Protein AF-A0A3N6ZXZ4-F1 (afdb_monomer)

pLDDT: mean 77.88, std 19.86, range [36.25, 96.62]

Mean predicted aligned error: 11.24 Å

Solvent-accessible surface area (backbone atoms only — not comparable to full-atom values): 5734 Å² total; per-residue (Å²): 138,89,83,80,90,76,91,74,82,85,78,88,74,94,72,74,73,73,78,58,71,72,62,52,55,58,52,46,53,58,57,50,70,73,61,85,64,93,87,59,54,70,69,57,52,48,52,54,32,52,53,46,44,52,54,46,52,53,49,22,70,75,56,72,66,77,56,66,51,77,67,47,38,58,55,48,32,53,53,52,50,52,52,51,50,52,66,72,76,105

Radius of gyration: 19.3 Å; Cα contacts (8 Å, |Δi|>4): 45; chains: 1; bounding box: 31×57×50 Å

Foldseek 3Di:
DDDDPDPDDDDDDPPPPPPPPVVQVVLQVVLLVVDDDDQDDSVRLSVLLVVLLVVQSVVCVVPVNPDPSSVRSSVRSNVSVVVVVVVRVD

Sequence (90 aa):
MNATFNYNASQHIGIQEVPQIDNYSDLMSTIISEFNNDLLSYVQMLSIAAQEVQLLLIAVQKNGNKINVPQLAKRNIRLAILNQLNKIAA

Nearest PDB structures (foldseek):
  8x54-assembly1_B  TM=5.423E-01  e=3.480E+00  Homo sapiens
  8fw3-assembly2_A  TM=5.265E-01  e=3.480E+00  Neisseria gonorrhoeae
  3vib-assembly1_A  TM=5.342E-01  e=6.122E+00  Neisseria gonorrhoeae

Structure (mmCIF, N/CA/C/O backbone):
data_AF-A0A3N6ZXZ4-F1
#
_entry.id   AF-A0A3N6ZXZ4-F1
#
loop_
_atom_site.group_PDB
_atom_site.id
_atom_site.type_symbol
_atom_site.label_atom_id
_atom_site.label_alt_id
_atom_site.label_comp_id
_atom_site.label_asym_id
_atom_site.label_entity_id
_atom_site.label_seq_id
_atom_site.pdbx_PDB_ins_code
_atom_site.Cartn_x
_atom_site.Cartn_y
_atom_site.Cartn_z
_atom_site.occupancy
_atom_site.B_iso_or_equiv
_atom_site.auth_seq_id
_atom_site.auth_comp_id
_atom_site.auth_asym_id
_atom_site.auth_atom_id
_atom_site.pdbx_PDB_model_num
ATOM 1 N N . MET A 1 1 ? -10.895 44.896 36.786 1.00 37.41 1 MET A N 1
ATOM 2 C CA . MET A 1 1 ? -11.954 43.906 36.480 1.00 37.41 1 MET A CA 1
ATOM 3 C C . MET A 1 1 ? -11.843 43.629 34.985 1.00 37.41 1 MET A C 1
ATOM 5 O O . MET A 1 1 ? -12.236 44.484 34.215 1.00 37.41 1 MET A O 1
ATOM 9 N N . ASN A 1 2 ? -10.990 42.729 34.497 1.00 38.88 2 ASN A N 1
ATOM 10 C CA . ASN A 1 2 ? -10.920 41.266 34.600 1.00 38.88 2 ASN A CA 1
ATOM 11 C C . ASN A 1 2 ? -12.173 40.535 34.093 1.00 38.88 2 ASN A C 1
ATOM 13 O O . ASN A 1 2 ? -13.165 40.446 34.808 1.00 38.88 2 ASN A O 1
ATOM 17 N N . ALA A 1 3 ? -12.062 39.977 32.888 1.00 43.31 3 ALA A N 1
ATOM 18 C CA . ALA A 1 3 ? -12.757 38.770 32.467 1.00 43.31 3 ALA A CA 1
ATOM 19 C C . ALA A 1 3 ? -11.776 37.967 31.599 1.00 43.31 3 ALA A C 1
ATOM 21 O O . ALA A 1 3 ? -11.646 38.164 30.394 1.00 43.31 3 ALA A O 1
ATOM 22 N N . THR A 1 4 ? -11.007 37.123 32.277 1.00 39.34 4 THR A N 1
ATOM 23 C CA . THR A 1 4 ? -10.168 36.065 31.724 1.00 39.34 4 THR A CA 1
ATOM 24 C C . THR A 1 4 ? -11.056 35.072 30.971 1.00 39.34 4 THR A C 1
ATOM 26 O O . THR A 1 4 ? -11.996 34.529 31.552 1.00 39.34 4 THR A O 1
ATOM 29 N N . PHE A 1 5 ? -10.764 34.803 29.698 1.00 45.03 5 PHE A N 1
ATOM 30 C CA . PHE A 1 5 ? -11.372 33.682 28.980 1.00 45.03 5 PHE A CA 1
ATOM 31 C C . PHE A 1 5 ? -10.787 32.375 29.528 1.00 45.03 5 PHE A C 1
ATOM 33 O O . PHE A 1 5 ? -9.632 32.038 29.281 1.00 45.03 5 PHE A O 1
ATOM 40 N N . ASN A 1 6 ? -11.588 31.678 30.331 1.00 36.25 6 ASN A N 1
ATOM 41 C CA . ASN A 1 6 ? -11.290 30.375 30.909 1.00 36.25 6 ASN A CA 1
ATOM 42 C C . ASN A 1 6 ? -11.924 29.290 30.026 1.00 36.25 6 ASN A C 1
ATOM 44 O O . ASN A 1 6 ? -13.138 29.097 30.064 1.00 36.25 6 ASN A O 1
ATOM 48 N N . TYR A 1 7 ? -11.118 28.597 29.222 1.00 42.34 7 TYR A N 1
ATOM 49 C CA . TYR A 1 7 ? -11.553 27.386 28.528 1.00 42.34 7 TYR A CA 1
ATOM 50 C C . TYR A 1 7 ? -11.420 26.204 29.492 1.00 42.34 7 TYR A C 1
ATOM 52 O O . TYR A 1 7 ? -10.383 25.547 29.537 1.00 42.34 7 TYR A O 1
ATOM 60 N N . ASN A 1 8 ? -12.463 25.948 30.285 1.00 42.28 8 ASN A N 1
ATOM 61 C CA . ASN A 1 8 ? -12.551 24.740 31.098 1.00 42.28 8 ASN A CA 1
ATOM 62 C C . ASN A 1 8 ? -13.508 23.727 30.451 1.00 42.28 8 ASN A C 1
ATOM 64 O O . ASN A 1 8 ? -14.673 24.028 30.209 1.00 42.28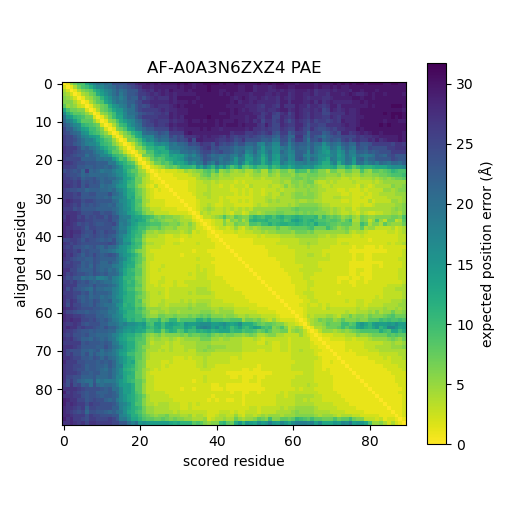 8 ASN A O 1
ATOM 68 N N . ALA A 1 9 ? -12.951 22.547 30.177 1.00 48.97 9 ALA A N 1
ATOM 69 C CA . ALA A 1 9 ? -13.566 21.226 30.092 1.00 48.97 9 ALA A CA 1
ATOM 70 C C . ALA A 1 9 ? -15.046 21.125 29.671 1.00 48.97 9 ALA A C 1
ATOM 72 O O . ALA A 1 9 ? -15.956 21.251 30.487 1.00 48.97 9 ALA A O 1
ATOM 73 N N . SER A 1 10 ? -15.276 20.676 28.434 1.00 45.09 10 SER A N 1
ATOM 74 C CA . SER A 1 10 ? -16.409 19.788 28.155 1.00 45.09 10 SER A CA 1
ATOM 75 C C . SER A 1 10 ? -15.918 18.348 28.224 1.00 45.09 10 SER A C 1
ATOM 77 O O . SER A 1 10 ? -15.126 17.895 27.400 1.00 45.09 10 SER A O 1
ATOM 79 N N . GLN A 1 11 ? -16.354 17.660 29.273 1.00 44.47 11 GLN A N 1
ATOM 80 C CA . GLN A 1 11 ? -16.195 16.227 29.428 1.00 44.47 11 GLN A CA 1
ATOM 81 C C . GLN A 1 11 ? -17.113 15.463 28.465 1.00 44.47 11 GLN A C 1
ATOM 83 O O . GLN A 1 11 ? -18.2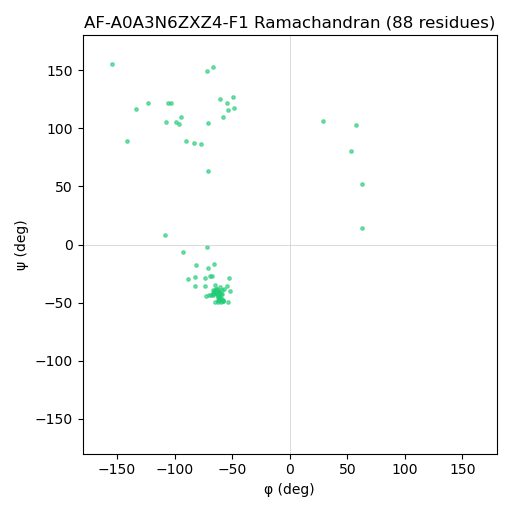24 15.889 28.172 1.00 44.47 11 GLN A O 1
ATOM 88 N N . HIS A 1 12 ? -16.628 14.288 28.066 1.00 43.59 12 HIS A N 1
ATOM 89 C CA . HIS A 1 12 ? -17.406 13.092 27.737 1.00 43.59 12 HIS A CA 1
ATOM 90 C C . HIS A 1 12 ? -18.529 13.227 26.704 1.00 43.59 12 HIS A C 1
ATOM 92 O O . HIS A 1 12 ? -19.712 13.130 27.018 1.00 43.59 12 HIS A O 1
ATOM 98 N N . ILE A 1 13 ? -18.133 13.219 25.434 1.00 43.31 13 ILE A N 1
ATOM 99 C CA . ILE A 1 13 ? -18.886 12.486 24.416 1.00 43.31 13 ILE A CA 1
ATOM 100 C C . ILE A 1 13 ? -17.848 11.715 23.605 1.00 43.31 13 ILE A C 1
ATOM 102 O O . ILE A 1 13 ? -16.947 12.310 23.022 1.00 43.31 13 ILE A O 1
ATOM 106 N N . GLY A 1 14 ? -17.913 10.384 23.644 1.00 40.12 14 GLY A N 1
ATOM 107 C CA . GLY A 1 14 ? -17.012 9.482 22.925 1.00 40.12 14 GLY A CA 1
ATOM 108 C C . GLY A 1 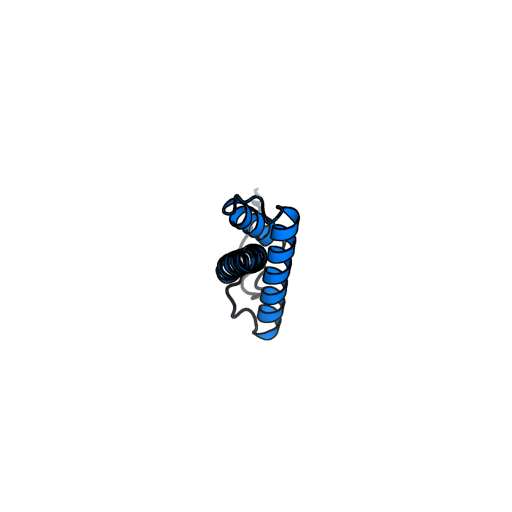14 ? -17.263 9.503 21.419 1.00 40.12 14 GLY A C 1
ATOM 109 O O . GLY A 1 14 ? -17.653 8.491 20.846 1.00 40.12 14 GLY A O 1
ATOM 110 N N . ILE A 1 15 ? -17.061 10.651 20.781 1.00 41.56 15 ILE A N 1
ATOM 111 C CA . ILE A 1 15 ? -16.973 10.756 19.328 1.00 41.56 15 ILE A CA 1
ATOM 112 C C . ILE A 1 15 ? -15.499 10.568 19.004 1.00 41.56 15 ILE A C 1
ATOM 114 O O . ILE A 1 15 ? -14.702 11.500 19.041 1.00 41.56 15 ILE A O 1
ATOM 118 N N . GLN A 1 16 ? -15.125 9.308 18.801 1.00 44.62 16 GLN A N 1
ATOM 119 C CA . GLN A 1 16 ? -13.827 8.955 18.254 1.00 44.62 16 GLN A CA 1
ATOM 120 C C . GLN A 1 16 ? -13.736 9.645 16.892 1.00 44.62 16 GLN A C 1
ATOM 122 O O . GLN A 1 16 ? -14.495 9.303 15.984 1.00 44.62 16 GLN A O 1
ATOM 127 N N . GLU A 1 17 ? -12.886 10.669 16.798 1.00 48.00 17 GLU A N 1
ATOM 128 C CA . GLU A 1 17 ? -12.612 11.381 15.555 1.00 48.00 17 GLU A CA 1
ATOM 129 C C . GLU A 1 17 ? -12.334 10.334 14.478 1.00 48.00 17 GLU A C 1
ATOM 131 O O . GLU A 1 17 ? -11.426 9.507 14.613 1.00 48.00 17 GLU A O 1
ATOM 136 N N . VAL A 1 18 ? -13.174 10.302 13.439 1.00 49.16 18 VAL A N 1
ATOM 137 C CA . VAL A 1 18 ? -12.882 9.506 12.249 1.00 49.16 18 VAL A CA 1
ATOM 138 C C . VAL A 1 18 ? -11.500 9.970 11.798 1.00 49.16 18 VAL A C 1
ATOM 140 O O . VAL A 1 18 ? -11.341 11.176 11.602 1.00 49.16 18 VAL A O 1
ATOM 143 N N . PRO A 1 19 ? -10.494 9.082 11.698 1.00 49.16 19 PRO A N 1
ATOM 144 C CA . PRO A 1 19 ? -9.141 9.499 11.374 1.00 49.16 19 PRO A CA 1
ATOM 145 C C . PRO A 1 19 ? -9.187 10.320 10.090 1.00 49.16 19 PRO A C 1
ATOM 147 O O . PRO A 1 19 ? -9.615 9.829 9.043 1.00 49.16 19 PRO A O 1
ATOM 150 N N . GLN A 1 20 ? -8.829 11.597 10.230 1.00 49.06 20 GLN A N 1
ATOM 151 C CA . GLN A 1 20 ? -8.861 12.590 9.168 1.00 49.06 20 GLN A CA 1
ATOM 152 C C . GLN A 1 20 ? -8.162 12.004 7.937 1.00 49.06 20 GLN A C 1
ATOM 154 O O . GLN A 1 20 ? -7.042 11.502 8.047 1.00 49.06 20 GLN A O 1
ATOM 159 N N . ILE A 1 21 ? -8.834 12.031 6.783 1.00 50.69 21 ILE A N 1
ATOM 160 C CA . ILE A 1 21 ? -8.355 11.452 5.514 1.00 50.69 21 ILE A CA 1
ATOM 161 C C . ILE A 1 21 ? -6.945 11.968 5.162 1.00 50.69 21 ILE A C 1
ATOM 163 O O . ILE A 1 21 ? -6.139 11.228 4.596 1.00 50.69 21 ILE A O 1
ATOM 167 N N . ASP A 1 22 ? -6.625 13.185 5.605 1.00 53.56 22 ASP A N 1
ATOM 168 C CA . ASP A 1 22 ? -5.325 13.846 5.471 1.00 53.56 22 ASP A CA 1
ATOM 169 C C . ASP A 1 22 ? -4.158 13.004 6.036 1.00 53.56 22 ASP A C 1
ATOM 171 O O . ASP A 1 22 ? -3.100 12.927 5.415 1.00 53.56 22 ASP A O 1
ATOM 175 N N . ASN A 1 23 ? -4.365 12.248 7.126 1.00 66.00 23 ASN A N 1
ATOM 176 C CA . ASN A 1 23 ? -3.323 11.396 7.723 1.00 66.00 23 ASN A CA 1
ATOM 177 C C . ASN A 1 23 ? -2.911 10.214 6.834 1.00 66.00 23 ASN A C 1
ATOM 179 O O . ASN A 1 23 ? -1.797 9.695 6.956 1.00 66.00 23 ASN A O 1
ATOM 183 N N . TYR A 1 24 ? -3.803 9.736 5.964 1.00 74.75 24 TYR A N 1
ATOM 184 C CA . TYR A 1 24 ? -3.498 8.574 5.133 1.00 74.75 24 TYR A CA 1
ATOM 185 C C . TYR A 1 24 ? -2.690 8.950 3.897 1.00 74.75 24 TYR A C 1
ATOM 187 O O . TYR A 1 24 ? -1.896 8.131 3.444 1.00 74.75 24 TYR A O 1
ATOM 195 N N . SER A 1 25 ? -2.826 10.176 3.385 1.00 79.56 25 SER A N 1
ATOM 196 C CA . SER A 1 25 ? -2.040 10.655 2.241 1.00 79.56 25 SER A CA 1
ATOM 197 C C . SER A 1 25 ? -0.539 10.681 2.547 1.00 79.56 25 SER A C 1
ATOM 199 O O . SER A 1 25 ? 0.268 10.128 1.791 1.00 79.56 25 SER A O 1
ATOM 201 N N . ASP A 1 26 ? -0.166 11.239 3.699 1.00 84.38 26 ASP A N 1
ATOM 202 C CA . ASP A 1 26 ? 1.231 11.299 4.145 1.00 84.38 26 ASP A CA 1
ATOM 203 C C . ASP A 1 26 ? 1.788 9.902 4.438 1.00 84.38 26 ASP A C 1
ATOM 205 O O . ASP A 1 26 ? 2.922 9.572 4.074 1.00 84.38 26 ASP A O 1
ATOM 209 N N . LEU A 1 27 ? 0.965 9.042 5.046 1.00 83.25 27 LEU A N 1
ATOM 210 C CA . LEU A 1 27 ? 1.301 7.645 5.301 1.00 83.25 27 LEU A CA 1
ATOM 211 C C . LEU A 1 27 ? 1.559 6.877 4.000 1.00 83.25 27 LEU A C 1
ATOM 213 O O . LEU A 1 27 ? 2.573 6.188 3.906 1.00 83.25 27 LEU A O 1
ATOM 217 N N . MET A 1 28 ? 0.684 7.009 2.999 1.00 87.75 28 MET A N 1
ATOM 218 C CA . MET A 1 28 ? 0.858 6.379 1.686 1.00 87.75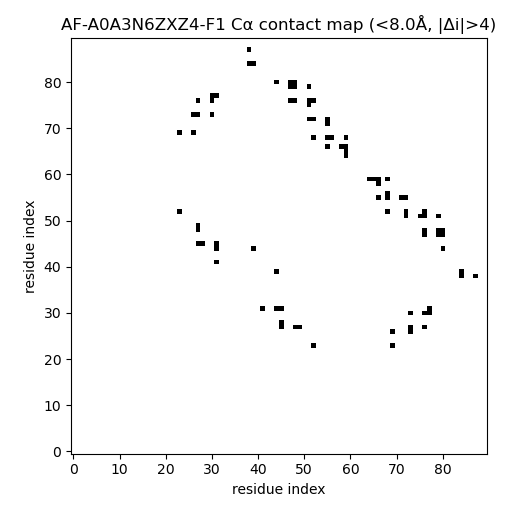 28 MET A CA 1
ATOM 219 C C . MET A 1 28 ? 2.132 6.881 1.006 1.00 87.75 28 MET A C 1
ATOM 221 O O . MET A 1 28 ? 2.945 6.066 0.581 1.00 87.75 28 MET A O 1
ATOM 225 N N . SER A 1 29 ? 2.352 8.197 0.979 1.00 86.06 29 SER A N 1
ATOM 226 C CA . SER A 1 29 ? 3.541 8.802 0.363 1.00 86.06 29 SER A CA 1
ATOM 227 C C . SER A 1 29 ? 4.840 8.337 1.032 1.00 86.06 29 SER A C 1
ATOM 229 O O . SER A 1 29 ? 5.805 8.014 0.343 1.00 86.06 29 SER A O 1
ATOM 231 N N . THR A 1 30 ? 4.847 8.223 2.366 1.00 88.19 30 THR A N 1
ATOM 232 C CA . THR A 1 30 ? 5.996 7.712 3.136 1.00 88.19 30 THR A CA 1
ATOM 233 C C . THR A 1 30 ? 6.301 6.256 2.807 1.00 88.19 30 THR A C 1
ATOM 235 O O . THR A 1 30 ? 7.458 5.884 2.694 1.00 88.19 30 THR A O 1
ATOM 238 N N . ILE A 1 31 ? 5.279 5.413 2.661 1.00 86.62 31 ILE A N 1
ATOM 239 C CA . ILE A 1 31 ? 5.492 4.002 2.322 1.00 86.62 31 ILE A CA 1
ATOM 240 C C . ILE A 1 31 ? 5.974 3.875 0.881 1.00 86.62 31 ILE A C 1
ATOM 242 O O . ILE A 1 31 ? 6.876 3.096 0.608 1.00 86.62 31 ILE A O 1
ATOM 246 N N . ILE A 1 32 ? 5.372 4.621 -0.047 1.00 90.38 32 ILE A N 1
ATOM 247 C CA . ILE A 1 32 ? 5.717 4.539 -1.467 1.00 90.38 32 ILE A CA 1
ATOM 248 C C . ILE A 1 32 ? 7.151 5.012 -1.706 1.00 90.38 32 ILE A C 1
ATOM 250 O O . ILE A 1 32 ? 7.834 4.426 -2.538 1.00 90.38 32 ILE A O 1
ATOM 254 N N . SER A 1 33 ? 7.642 6.003 -0.956 1.00 89.69 33 SER A N 1
ATOM 255 C CA . SER A 1 33 ? 9.033 6.457 -1.077 1.00 89.69 33 SER A CA 1
ATOM 256 C C . SER A 1 33 ? 10.068 5.404 -0.656 1.00 89.69 33 SER A C 1
ATOM 258 O O . SER A 1 33 ? 11.228 5.511 -1.046 1.00 89.69 33 SER A O 1
ATOM 260 N N . GLU A 1 34 ? 9.665 4.356 0.073 1.00 89.12 34 GLU A N 1
ATOM 261 C CA . GLU A 1 34 ? 10.517 3.192 0.365 1.00 89.12 34 GLU A CA 1
ATOM 262 C C . GLU A 1 34 ? 10.755 2.324 -0.881 1.00 89.12 34 GLU A C 1
ATOM 264 O O . GLU A 1 34 ? 11.714 1.553 -0.931 1.00 89.12 34 GLU A O 1
ATOM 269 N N . PHE A 1 35 ? 9.896 2.444 -1.896 1.00 86.81 35 PHE A N 1
ATOM 270 C CA . PHE A 1 35 ? 9.985 1.698 -3.141 1.00 86.81 35 PHE A CA 1
ATOM 271 C C . PHE A 1 35 ? 10.631 2.559 -4.223 1.00 86.81 35 PHE A C 1
ATOM 273 O O . PHE A 1 35 ? 9.998 3.428 -4.816 1.00 86.81 35 PHE A O 1
ATOM 280 N N . ASN A 1 36 ? 11.886 2.256 -4.538 1.00 83.06 36 ASN A N 1
ATOM 281 C CA . ASN A 1 36 ? 12.552 2.777 -5.724 1.00 83.06 36 ASN A CA 1
ATOM 282 C C . ASN A 1 36 ? 12.690 1.650 -6.755 1.00 83.06 36 ASN A C 1
ATOM 284 O O . ASN A 1 36 ? 13.478 0.727 -6.553 1.00 83.06 36 ASN A O 1
ATOM 288 N N . ASN A 1 37 ? 11.871 1.677 -7.807 1.00 84.38 37 ASN A N 1
ATOM 289 C CA . ASN A 1 37 ? 11.873 0.664 -8.860 1.00 84.38 37 ASN A CA 1
ATOM 290 C C . ASN A 1 37 ? 11.345 1.236 -10.187 1.00 84.38 37 ASN A C 1
ATOM 292 O O . ASN A 1 37 ? 10.535 2.160 -10.176 1.00 84.38 37 ASN A O 1
ATOM 296 N N . ASP A 1 38 ? 11.746 0.629 -11.306 1.00 84.75 38 ASP A N 1
ATOM 297 C CA . ASP A 1 38 ? 11.335 1.051 -12.656 1.00 84.75 38 ASP A CA 1
ATOM 298 C C . ASP A 1 38 ? 10.089 0.310 -13.183 1.00 84.75 38 ASP A C 1
ATOM 300 O O . ASP A 1 38 ? 9.574 0.628 -14.253 1.00 84.75 38 ASP A O 1
ATOM 304 N N . LEU A 1 39 ? 9.601 -0.701 -12.455 1.00 88.50 39 LEU A N 1
ATOM 305 C CA . LEU A 1 39 ? 8.530 -1.598 -12.910 1.00 88.50 39 LEU A CA 1
ATOM 306 C C . LEU A 1 39 ? 7.125 -1.080 -12.572 1.00 88.50 39 LEU A C 1
ATOM 308 O O . LEU A 1 39 ? 6.166 -1.365 -13.289 1.00 88.50 39 LEU A O 1
ATOM 312 N N . LEU A 1 40 ? 6.990 -0.327 -11.482 1.00 90.94 40 LEU A N 1
ATOM 313 C CA . LEU A 1 40 ? 5.757 0.320 -11.057 1.00 90.94 40 LEU A CA 1
ATOM 314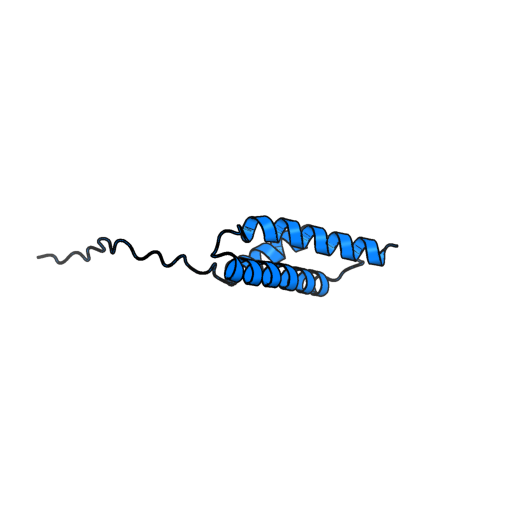 C C . LEU A 1 40 ? 5.973 1.818 -10.926 1.00 90.94 40 LEU A C 1
ATOM 316 O O . LEU A 1 40 ? 6.769 2.284 -10.115 1.00 90.94 40 LEU A O 1
ATOM 320 N N . SER A 1 41 ? 5.179 2.581 -11.671 1.00 93.00 41 SER A N 1
ATOM 321 C CA . SER A 1 41 ? 5.162 4.031 -11.528 1.00 93.00 41 SER A CA 1
ATOM 322 C C . SER A 1 41 ? 4.605 4.448 -10.164 1.00 93.00 41 SER A C 1
ATOM 324 O O . SER A 1 41 ? 3.744 3.781 -9.579 1.00 93.00 41 SER A O 1
ATOM 326 N N . TYR A 1 42 ? 5.031 5.620 -9.693 1.00 90.50 42 TYR A N 1
ATOM 327 C CA . TYR A 1 42 ? 4.522 6.236 -8.465 1.00 90.50 42 TYR A CA 1
ATOM 328 C C . TYR A 1 42 ? 2.985 6.323 -8.431 1.00 90.50 42 TYR A C 1
ATOM 330 O O . TYR A 1 42 ? 2.363 6.023 -7.414 1.00 90.50 42 TYR A O 1
ATOM 338 N N . VAL A 1 43 ? 2.353 6.651 -9.565 1.00 91.31 43 VAL A N 1
ATOM 339 C CA . VAL A 1 43 ? 0.887 6.734 -9.694 1.00 91.31 43 VAL A CA 1
ATOM 340 C C . VAL A 1 43 ? 0.220 5.368 -9.499 1.00 91.31 43 VAL A C 1
ATOM 342 O O . VAL A 1 43 ? -0.808 5.275 -8.829 1.00 91.31 43 VAL A O 1
ATOM 345 N N . GLN A 1 44 ? 0.805 4.291 -10.032 1.00 93.50 44 GLN A N 1
ATOM 346 C CA . GLN A 1 44 ? 0.289 2.935 -9.815 1.00 93.50 44 GLN A CA 1
ATOM 347 C C . GLN A 1 44 ? 0.423 2.518 -8.348 1.00 93.50 44 GLN A C 1
ATOM 349 O O . GLN A 1 44 ? -0.524 1.976 -7.781 1.00 93.50 44 GLN A O 1
ATOM 354 N N . MET A 1 45 ? 1.559 2.822 -7.715 1.00 93.88 45 MET A N 1
ATOM 355 C CA . MET A 1 45 ? 1.769 2.543 -6.291 1.00 93.88 45 MET A CA 1
ATOM 356 C C . MET A 1 45 ? 0.798 3.331 -5.398 1.00 93.88 45 MET A C 1
ATOM 358 O O . MET A 1 45 ? 0.250 2.764 -4.455 1.00 93.88 45 MET A O 1
ATOM 362 N N . LEU A 1 46 ? 0.498 4.591 -5.736 1.00 92.94 46 LEU A N 1
ATOM 363 C CA . LEU A 1 46 ? -0.543 5.383 -5.068 1.00 92.94 46 LEU A CA 1
ATOM 364 C C . LEU A 1 46 ? -1.932 4.763 -5.217 1.00 92.94 46 LEU A C 1
ATOM 366 O O . LEU A 1 46 ? -2.684 4.708 -4.246 1.00 92.94 46 LEU A O 1
ATOM 370 N N . SER A 1 47 ? -2.277 4.279 -6.413 1.00 93.38 47 SER A N 1
ATOM 371 C CA . SER A 1 47 ? -3.574 3.637 -6.650 1.00 93.38 47 SER A CA 1
ATOM 372 C C . SER A 1 47 ? -3.741 2.369 -5.809 1.00 93.38 47 SER A C 1
ATOM 374 O O . SER A 1 47 ? -4.775 2.196 -5.165 1.00 93.38 47 SER A O 1
ATOM 376 N N . ILE A 1 48 ? -2.702 1.527 -5.744 1.00 94.44 48 ILE A N 1
ATOM 377 C CA . ILE A 1 48 ? -2.663 0.352 -4.861 1.00 94.44 48 ILE A CA 1
ATOM 378 C C . ILE A 1 48 ? -2.845 0.786 -3.404 1.00 94.44 48 ILE A C 1
ATOM 380 O O . ILE A 1 48 ? -3.670 0.228 -2.681 1.00 94.44 48 ILE A O 1
ATOM 384 N N . ALA A 1 49 ? -2.111 1.813 -2.975 1.00 93.31 49 ALA A N 1
ATOM 385 C CA . ALA A 1 49 ? -2.152 2.266 -1.596 1.00 93.31 49 ALA A CA 1
ATOM 386 C C . ALA A 1 49 ? -3.543 2.780 -1.181 1.00 93.31 49 ALA A C 1
ATOM 388 O O . ALA A 1 49 ? -4.043 2.430 -0.110 1.00 93.31 49 ALA A O 1
ATOM 389 N N . ALA A 1 50 ? -4.198 3.543 -2.059 1.00 92.00 50 ALA A N 1
ATOM 390 C CA . ALA A 1 50 ? -5.548 4.051 -1.838 1.00 92.00 50 ALA A CA 1
ATOM 391 C C . ALA A 1 50 ? -6.581 2.919 -1.712 1.00 92.00 50 ALA A C 1
ATOM 393 O O . ALA A 1 50 ? -7.446 2.973 -0.835 1.00 92.00 50 ALA A O 1
ATOM 394 N N . GLN A 1 51 ? -6.469 1.874 -2.541 1.00 94.81 51 GLN A N 1
ATOM 395 C CA . GLN A 1 51 ? -7.345 0.699 -2.469 1.00 94.81 51 GLN A CA 1
ATOM 396 C C . GLN A 1 51 ? -7.209 -0.023 -1.121 1.00 94.81 51 GLN A C 1
ATOM 398 O O . GLN A 1 51 ? -8.216 -0.324 -0.478 1.00 94.81 51 GLN A O 1
ATOM 403 N N . GLU A 1 52 ? -5.981 -0.239 -0.645 1.00 94.25 52 GLU A N 1
ATOM 404 C CA . GLU A 1 52 ? -5.731 -0.897 0.644 1.00 94.25 52 GLU A CA 1
ATOM 405 C C . GLU A 1 52 ? -6.284 -0.096 1.831 1.00 94.25 52 GLU A C 1
ATOM 407 O O . GLU A 1 52 ? -6.909 -0.657 2.737 1.00 94.25 52 GLU A O 1
ATOM 412 N N . VAL A 1 53 ? -6.112 1.230 1.822 1.00 91.12 53 VAL A N 1
ATOM 413 C CA . VAL A 1 53 ? -6.696 2.104 2.852 1.00 91.12 53 VAL A CA 1
ATOM 414 C C . VAL A 1 53 ? -8.222 2.031 2.816 1.00 91.12 53 VAL A C 1
ATOM 416 O O . VAL A 1 53 ? -8.848 1.870 3.864 1.00 91.12 53 VAL A O 1
ATOM 419 N N . GLN A 1 54 ? -8.836 2.084 1.632 1.00 91.75 54 GLN A N 1
ATOM 420 C CA . GLN A 1 54 ? -10.290 2.004 1.492 1.00 91.75 54 GLN A CA 1
ATOM 421 C C . GLN A 1 54 ? -10.849 0.684 2.047 1.00 91.75 54 GLN A C 1
ATOM 423 O O . GLN A 1 54 ? -11.848 0.696 2.770 1.00 91.75 54 GLN A O 1
ATOM 428 N N . LEU A 1 55 ? -10.188 -0.446 1.777 1.00 92.12 55 LEU A N 1
ATOM 429 C CA . LEU A 1 55 ? -10.574 -1.750 2.326 1.00 92.12 55 LEU A CA 1
ATOM 430 C C . LEU A 1 55 ? -10.512 -1.771 3.858 1.00 92.12 55 LEU A C 1
ATOM 432 O O . LEU A 1 55 ? -11.429 -2.281 4.510 1.00 92.12 55 LEU A O 1
ATOM 436 N N . LEU A 1 56 ? -9.470 -1.181 4.447 1.00 90.50 56 LEU A N 1
AT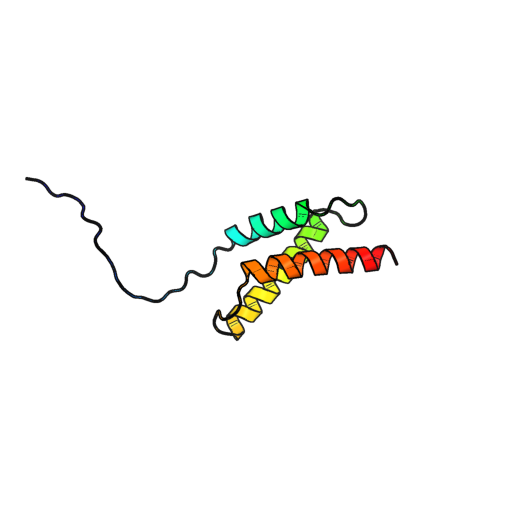OM 437 C CA . LEU A 1 56 ? -9.340 -1.080 5.901 1.00 90.50 56 LEU A CA 1
ATOM 438 C C . LEU A 1 56 ? -10.411 -0.177 6.520 1.00 90.50 56 LEU A C 1
ATOM 440 O O . LEU A 1 56 ? -10.954 -0.523 7.569 1.00 90.50 56 LEU A O 1
ATOM 444 N N . LEU A 1 57 ? -10.762 0.934 5.871 1.00 88.31 57 LEU A N 1
ATOM 445 C CA . LEU A 1 57 ? -11.839 1.818 6.327 1.00 88.31 57 LEU A CA 1
ATOM 446 C C . LEU A 1 57 ? -13.203 1.112 6.298 1.00 88.31 57 LEU A C 1
ATOM 448 O O . LEU A 1 57 ? -13.967 1.208 7.258 1.00 88.31 57 LEU A O 1
ATOM 452 N N . ILE A 1 58 ? -13.486 0.325 5.256 1.00 89.12 58 ILE A N 1
ATOM 453 C CA . ILE A 1 58 ? -14.693 -0.516 5.203 1.00 89.12 58 ILE A CA 1
ATOM 454 C C . ILE A 1 58 ? -14.680 -1.543 6.344 1.00 89.12 58 ILE A C 1
ATOM 456 O O . ILE A 1 58 ? -15.696 -1.768 7.006 1.00 89.12 58 ILE A O 1
ATOM 460 N N . ALA A 1 59 ? -13.532 -2.170 6.605 1.00 88.06 59 ALA A N 1
ATOM 461 C CA . ALA A 1 59 ? -13.402 -3.143 7.683 1.00 88.06 59 ALA A CA 1
ATOM 462 C C . ALA A 1 59 ? -13.614 -2.501 9.065 1.00 88.06 59 ALA A C 1
ATOM 464 O O . ALA A 1 59 ? -14.248 -3.113 9.927 1.00 88.06 59 ALA A O 1
ATOM 465 N N . VAL A 1 60 ? -13.133 -1.273 9.276 1.00 87.62 60 VAL A N 1
ATOM 466 C CA . VAL A 1 60 ? -13.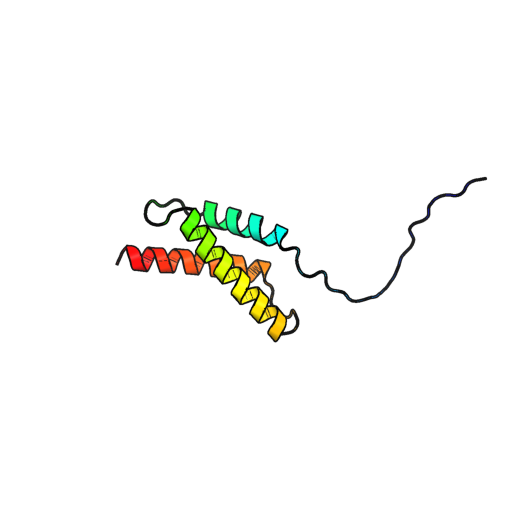363 -0.483 10.495 1.00 87.62 60 VAL A CA 1
ATOM 467 C C . VAL A 1 60 ? -14.847 -0.242 10.722 1.00 87.62 60 VAL A C 1
ATOM 469 O O . VAL A 1 60 ? -15.340 -0.516 11.817 1.00 87.62 60 VAL A O 1
ATOM 472 N N . GLN A 1 61 ? -15.556 0.211 9.683 1.00 86.44 61 GLN A N 1
ATOM 473 C CA . GLN A 1 61 ? -16.995 0.471 9.747 1.00 86.44 61 GLN A CA 1
ATOM 474 C C . GLN A 1 61 ? -17.776 -0.795 10.122 1.00 86.44 61 GLN A C 1
ATOM 476 O O . GLN A 1 61 ? -18.694 -0.736 10.934 1.00 86.44 61 GLN A O 1
ATOM 481 N N . LYS A 1 62 ? -17.373 -1.958 9.593 1.00 87.06 62 LYS A N 1
ATOM 482 C CA . LYS A 1 62 ? -18.008 -3.249 9.905 1.00 87.06 62 LYS A CA 1
ATOM 483 C C . LYS A 1 62 ? -17.678 -3.786 11.302 1.00 87.06 62 LYS A C 1
ATOM 485 O O . LYS A 1 62 ? -18.488 -4.510 11.869 1.00 87.06 62 LYS A O 1
ATOM 490 N N . ASN A 1 63 ? -16.506 -3.461 11.853 1.00 84.56 63 ASN A N 1
ATOM 491 C CA . ASN A 1 63 ? -16.009 -4.026 13.116 1.00 84.56 63 ASN A CA 1
ATOM 492 C C . ASN A 1 63 ? -16.025 -3.042 14.299 1.00 84.56 63 ASN A C 1
ATOM 494 O O . ASN A 1 63 ? -15.484 -3.361 15.360 1.00 84.56 63 ASN A O 1
ATOM 498 N N . GLY A 1 64 ? -16.626 -1.860 14.135 1.00 75.38 64 GLY A N 1
ATOM 499 C CA . GLY A 1 64 ? -16.780 -0.863 15.197 1.00 75.38 64 GLY A CA 1
ATOM 500 C C . GLY A 1 64 ? -15.447 -0.335 15.730 1.00 75.38 64 GLY A C 1
ATOM 501 O O . GLY A 1 64 ? -15.207 -0.395 16.931 1.00 75.38 64 GLY A O 1
ATOM 502 N N . ASN A 1 65 ? -14.558 0.129 14.845 1.00 75.06 65 ASN A N 1
ATOM 503 C CA . ASN A 1 65 ? -13.270 0.756 15.201 1.00 75.06 65 ASN A CA 1
ATOM 504 C C . ASN A 1 65 ? -12.258 -0.135 15.949 1.00 75.06 65 ASN A C 1
ATOM 506 O O . ASN A 1 65 ? -11.240 0.355 16.429 1.00 75.06 65 ASN A O 1
ATOM 510 N N . LYS A 1 66 ? -12.454 -1.459 15.981 1.00 81.12 66 LYS A N 1
ATOM 511 C CA . LYS A 1 66 ? -11.492 -2.420 16.569 1.00 81.12 66 LYS A CA 1
ATOM 512 C C . LYS A 1 66 ? -10.207 -2.615 15.752 1.00 81.12 66 LYS A C 1
ATOM 514 O O . LYS A 1 66 ? -9.343 -3.400 16.131 1.00 81.12 66 LYS A O 1
ATOM 519 N N . ILE A 1 67 ? -10.096 -1.953 14.605 1.00 81.19 67 ILE A N 1
ATOM 520 C CA . ILE A 1 67 ? -9.014 -2.142 13.642 1.00 81.19 67 ILE A CA 1
ATOM 521 C C . ILE A 1 67 ? -8.062 -0.951 13.725 1.00 81.19 67 ILE A C 1
ATOM 523 O O . ILE A 1 67 ? -8.454 0.189 13.487 1.00 81.19 67 ILE A O 1
ATOM 527 N N . ASN A 1 68 ? -6.789 -1.225 14.013 1.00 84.94 68 ASN A N 1
ATOM 528 C CA . ASN A 1 68 ? -5.729 -0.220 13.971 1.00 84.94 68 ASN A CA 1
ATOM 529 C C . ASN A 1 68 ? -5.320 0.050 12.513 1.00 84.94 68 ASN A C 1
ATOM 531 O O . ASN A 1 68 ? -4.404 -0.582 11.979 1.00 84.94 68 ASN A O 1
ATOM 535 N N . VAL A 1 69 ? -6.028 0.973 11.856 1.00 84.50 69 VAL A N 1
ATOM 536 C CA . VAL A 1 69 ? -5.789 1.308 10.443 1.00 84.50 69 VAL A CA 1
ATOM 537 C C . VAL A 1 69 ? -4.376 1.833 10.193 1.00 84.50 69 VAL A C 1
ATOM 539 O O . VAL A 1 69 ? -3.755 1.317 9.272 1.00 84.50 69 VAL A O 1
ATOM 542 N N . PRO A 1 70 ? -3.809 2.784 10.968 1.00 84.00 70 PRO A N 1
ATOM 543 C CA . PRO A 1 70 ? -2.460 3.284 10.683 1.00 84.00 70 PRO A CA 1
ATOM 544 C C . PRO A 1 70 ? -1.389 2.187 10.665 1.00 84.00 70 PRO A C 1
ATOM 546 O O . PRO A 1 70 ? -0.494 2.203 9.819 1.00 84.00 70 PRO A O 1
ATOM 549 N N . GLN A 1 71 ? -1.483 1.206 11.568 1.00 86.81 71 GLN A N 1
ATOM 550 C CA . GLN A 1 71 ? -0.542 0.089 11.600 1.00 86.81 71 GLN A CA 1
ATOM 551 C C . GLN A 1 71 ? -0.773 -0.893 10.442 1.00 86.81 71 GLN A C 1
ATOM 553 O O . GLN A 1 71 ? 0.185 -1.327 9.797 1.00 86.81 71 GLN A O 1
ATOM 558 N N . LEU A 1 72 ? -2.032 -1.245 10.167 1.00 89.94 72 LEU A N 1
ATOM 559 C CA . LEU A 1 72 ? -2.372 -2.222 9.130 1.00 89.94 72 LEU A CA 1
ATOM 560 C C . LEU A 1 72 ? -2.198 -1.670 7.716 1.00 89.94 72 LEU A C 1
ATOM 562 O O . LEU A 1 72 ? -1.723 -2.400 6.852 1.00 89.94 72 LEU A O 1
ATOM 566 N N . ALA A 1 73 ? -2.487 -0.388 7.489 1.00 89.50 73 ALA A N 1
ATOM 567 C CA . ALA A 1 73 ? -2.300 0.269 6.199 1.00 89.50 73 ALA A CA 1
ATOM 568 C C . ALA A 1 73 ? -0.836 0.188 5.764 1.00 89.50 73 ALA A C 1
ATOM 570 O O . ALA A 1 73 ? -0.553 -0.280 4.667 1.00 89.50 73 ALA A O 1
ATOM 571 N N . LYS A 1 74 ? 0.111 0.514 6.657 1.00 90.25 74 LYS A N 1
ATOM 572 C CA . LYS A 1 74 ? 1.551 0.397 6.364 1.00 90.25 74 LYS A CA 1
ATOM 573 C C . LYS A 1 74 ? 1.939 -0.992 5.878 1.00 90.25 74 LYS A C 1
ATOM 575 O O . LYS A 1 74 ? 2.616 -1.133 4.864 1.00 90.25 74 LYS A O 1
ATOM 580 N N . ARG A 1 75 ? 1.509 -2.024 6.603 1.00 93.81 75 ARG A N 1
ATOM 581 C CA . ARG A 1 75 ? 1.807 -3.414 6.249 1.00 93.81 75 ARG A CA 1
ATOM 582 C C . ARG A 1 75 ? 1.160 -3.804 4.918 1.00 93.81 75 ARG A C 1
ATOM 584 O O . ARG A 1 75 ? 1.839 -4.374 4.070 1.00 93.81 75 ARG A O 1
ATOM 591 N N . ASN A 1 76 ? -0.126 -3.520 4.752 1.00 94.50 76 ASN A N 1
ATOM 592 C CA . ASN A 1 76 ? -0.896 -3.978 3.602 1.00 94.50 76 ASN A CA 1
ATOM 593 C C . ASN A 1 76 ? -0.443 -3.302 2.308 1.00 94.50 76 ASN A C 1
ATOM 595 O O . ASN A 1 76 ? -0.218 -3.997 1.324 1.00 94.50 76 ASN A O 1
ATOM 599 N N . ILE A 1 77 ? -0.201 -1.987 2.336 1.00 94.56 77 ILE A N 1
ATOM 600 C CA . ILE A 1 77 ? 0.305 -1.235 1.181 1.00 94.56 77 ILE A CA 1
ATOM 601 C C . ILE A 1 77 ? 1.643 -1.819 0.709 1.00 94.56 77 ILE A C 1
ATOM 603 O O . ILE A 1 77 ? 1.793 -2.130 -0.471 1.00 94.56 77 ILE A O 1
ATOM 607 N N . ARG A 1 78 ? 2.595 -2.047 1.630 1.00 94.62 78 ARG A N 1
ATOM 608 C CA . ARG A 1 78 ? 3.893 -2.655 1.287 1.00 94.62 78 ARG A CA 1
ATOM 609 C C . ARG A 1 78 ? 3.728 -4.023 0.634 1.00 94.62 78 ARG A C 1
ATOM 611 O O . ARG A 1 78 ? 4.335 -4.288 -0.398 1.00 94.62 78 ARG A O 1
ATOM 618 N N . LEU A 1 79 ? 2.908 -4.890 1.229 1.00 96.62 7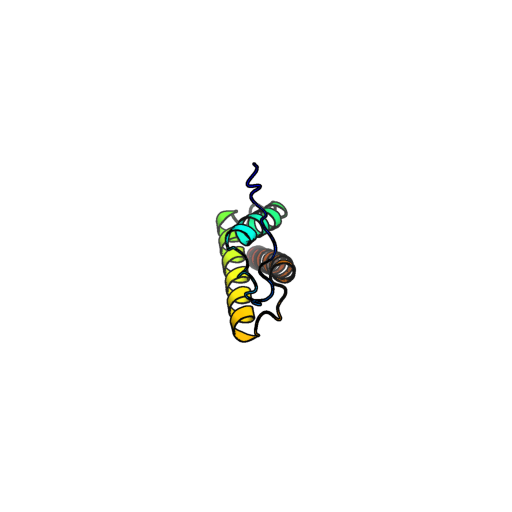9 LEU A N 1
ATOM 619 C CA . LEU A 1 79 ? 2.674 -6.238 0.709 1.00 96.62 79 LEU A CA 1
ATOM 620 C C . LEU A 1 79 ? 1.987 -6.218 -0.659 1.00 96.62 79 LEU A C 1
ATOM 622 O O . LEU A 1 79 ? 2.350 -7.009 -1.524 1.00 96.62 79 LEU A O 1
ATOM 626 N N . ALA A 1 80 ? 1.030 -5.317 -0.870 1.00 96.62 80 ALA A N 1
ATOM 627 C CA . ALA A 1 80 ? 0.323 -5.187 -2.136 1.00 96.62 80 ALA A CA 1
ATOM 628 C C . ALA A 1 80 ? 1.255 -4.708 -3.262 1.00 96.62 80 ALA A C 1
ATOM 630 O O . ALA A 1 80 ? 1.249 -5.300 -4.342 1.00 96.62 80 ALA A O 1
ATOM 631 N N . ILE A 1 81 ? 2.113 -3.715 -2.993 1.00 94.75 81 ILE A N 1
ATOM 632 C CA . ILE A 1 81 ? 3.132 -3.249 -3.948 1.00 94.75 81 ILE A CA 1
ATOM 633 C C . ILE A 1 81 ? 4.122 -4.378 -4.268 1.00 94.75 81 ILE A C 1
ATOM 635 O O . ILE A 1 81 ? 4.335 -4.680 -5.440 1.00 94.75 81 ILE A O 1
ATOM 639 N N . LEU A 1 82 ? 4.668 -5.063 -3.255 1.00 95.19 82 LEU A N 1
ATOM 640 C CA . LEU A 1 82 ? 5.585 -6.195 -3.458 1.00 95.19 82 LEU A CA 1
ATOM 641 C C . LEU A 1 82 ? 4.945 -7.326 -4.271 1.00 95.19 82 LEU A C 1
ATOM 643 O O . LEU A 1 82 ? 5.572 -7.876 -5.172 1.00 95.19 82 LEU A O 1
ATOM 647 N N . ASN A 1 83 ? 3.688 -7.663 -3.983 1.00 96.12 83 ASN A N 1
ATOM 648 C CA . ASN A 1 83 ? 2.955 -8.674 -4.737 1.00 96.12 83 ASN A CA 1
ATOM 649 C C . ASN A 1 83 ? 2.778 -8.261 -6.203 1.00 96.12 83 ASN A C 1
ATOM 651 O O . ASN A 1 83 ? 2.927 -9.088 -7.099 1.00 96.12 83 ASN A O 1
ATOM 655 N N . GLN A 1 84 ? 2.486 -6.985 -6.462 1.00 95.44 84 GLN A N 1
ATOM 656 C CA . GLN A 1 84 ? 2.360 -6.486 -7.824 1.00 95.44 84 GLN A CA 1
ATOM 657 C C . GLN A 1 84 ? 3.701 -6.511 -8.569 1.00 95.44 84 GLN A C 1
ATOM 659 O O . GLN A 1 84 ? 3.734 -6.932 -9.721 1.00 95.44 84 GLN A O 1
ATOM 664 N N . LEU A 1 85 ? 4.803 -6.134 -7.915 1.00 93.56 85 LEU A N 1
ATOM 665 C CA . LEU A 1 85 ? 6.148 -6.243 -8.490 1.00 93.56 85 LEU A CA 1
ATOM 666 C C . LEU A 1 85 ? 6.492 -7.692 -8.843 1.00 93.56 85 LEU A C 1
ATOM 668 O O . LEU A 1 85 ? 6.930 -7.960 -9.957 1.00 93.56 85 LEU A O 1
ATOM 672 N N . ASN A 1 86 ? 6.218 -8.633 -7.936 1.00 93.44 86 ASN A N 1
ATOM 673 C CA . ASN A 1 86 ? 6.463 -10.055 -8.176 1.00 93.44 86 ASN A CA 1
ATOM 674 C C . ASN A 1 86 ? 5.664 -10.594 -9.370 1.00 93.44 86 ASN A C 1
ATOM 676 O O . ASN A 1 86 ? 6.179 -11.417 -10.114 1.00 93.44 86 ASN A O 1
ATOM 680 N N . LYS A 1 87 ? 4.428 -10.125 -9.580 1.00 94.19 87 LYS A N 1
ATOM 681 C CA . LYS A 1 87 ? 3.613 -10.505 -10.748 1.00 94.19 87 LYS A CA 1
ATOM 682 C C . LYS A 1 87 ? 4.134 -9.942 -12.069 1.00 94.19 87 LYS A C 1
ATOM 684 O O . LYS A 1 87 ? 3.827 -10.509 -13.105 1.00 94.19 87 LYS A O 1
ATOM 689 N N . ILE A 1 88 ? 4.833 -8.809 -12.035 1.00 91.75 88 ILE A N 1
ATOM 690 C CA . ILE A 1 88 ? 5.425 -8.185 -13.227 1.00 91.75 88 ILE A CA 1
ATOM 691 C C . ILE A 1 88 ? 6.767 -8.842 -13.566 1.00 91.75 88 ILE A C 1
ATOM 693 O O . ILE A 1 88 ? 7.115 -8.951 -14.736 1.00 91.75 88 ILE A O 1
ATO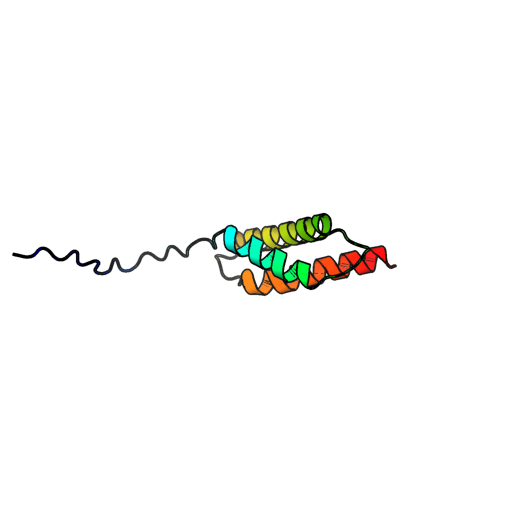M 697 N N . ALA A 1 89 ? 7.529 -9.242 -12.546 1.00 86.69 89 ALA A N 1
ATOM 698 C CA . ALA A 1 89 ? 8.850 -9.843 -12.705 1.00 86.69 89 ALA A CA 1
ATOM 699 C C . ALA A 1 89 ? 8.827 -11.349 -13.035 1.00 86.69 89 ALA A C 1
ATOM 701 O O . ALA A 1 89 ? 9.857 -11.878 -13.452 1.00 86.69 89 ALA A O 1
ATOM 702 N N . ALA A 1 90 ? 7.699 -12.027 -12.797 1.00 80.38 90 ALA A N 1
ATOM 703 C CA . ALA A 1 90 ? 7.471 -13.436 -13.127 1.00 80.38 90 ALA A CA 1
ATOM 704 C C . ALA A 1 90 ? 7.029 -13.612 -14.586 1.00 80.38 90 ALA A C 1
ATOM 706 O O . ALA A 1 90 ? 7.489 -14.596 -15.206 1.00 80.38 90 ALA A O 1
#

Secondary structure (DSSP, 8-state):
--------------------THHHHHHHHHHHTT---SSS-HHHHHHHHHHHHHHHHHHHHHHTT-S-HHHHHHHHHHHHHHHHHHHHH-